Protein AF-A0A5K1GB66-F1 (afdb_monomer_lite)

Sequence (53 aa):
LFHDYKLSSGRERVSLADGSFTSVVGKGSLSLLNNFLVHDALHVPHLPLNLLS

Organism: NCBI:txid210225

Foldseek 3Di:
DFDAKDADPQPDWDQFQVRDIFTFGIWGWDDDPNPDIDHTDTDTPPDDPGHDD

InterPro domains:
  IPR054722 Retrovirus-related Pol polyprotein from transposon TNT 1-94-like, beta-barrel domain [PF22936] (1-53)

Radius of gyration: 12.21 Å; chains: 1; bounding box: 35×16×24 Å

pLDDT: mean 86.26, std 9.38, range [56.78, 95.31]

Structure (mmCIF, N/CA/C/O backbone):
data_AF-A0A5K1GB66-F1
#
_entry.id   AF-A0A5K1GB66-F1
#
loop_
_atom_site.group_PDB
_atom_site.id
_atom_site.type_symbol
_atom_site.label_atom_id
_atom_site.label_alt_id
_atom_site.label_comp_id
_atom_site.label_asym_id
_atom_site.label_entity_id
_atom_site.label_seq_id
_atom_site.pdbx_PDB_ins_code
_atom_site.Cartn_x
_atom_site.Cartn_y
_atom_site.Cartn_z
_atom_site.occupancy
_atom_site.B_iso_or_equiv
_atom_site.auth_seq_id
_atom_site.auth_comp_id
_atom_site.auth_asym_id
_atom_site.auth_atom_id
_atom_site.pdbx_PDB_model_num
ATOM 1 N N . LEU A 1 1 ? -13.541 -6.802 -5.396 1.00 80.00 1 LEU A N 1
ATOM 2 C CA . LEU A 1 1 ? -13.171 -6.104 -6.649 1.00 80.00 1 LEU A CA 1
ATOM 3 C C . LEU A 1 1 ? -13.157 -4.604 -6.357 1.00 80.00 1 LEU A C 1
ATOM 5 O O . LEU A 1 1 ? -13.925 -4.189 -5.495 1.00 80.00 1 LEU A O 1
ATOM 9 N N . PHE A 1 2 ? -12.289 -3.818 -6.995 1.00 89.56 2 PHE A N 1
ATOM 10 C CA . PHE A 1 2 ? -12.309 -2.355 -6.859 1.00 89.56 2 PHE A CA 1
ATOM 11 C C . PHE A 1 2 ? -13.494 -1.753 -7.630 1.00 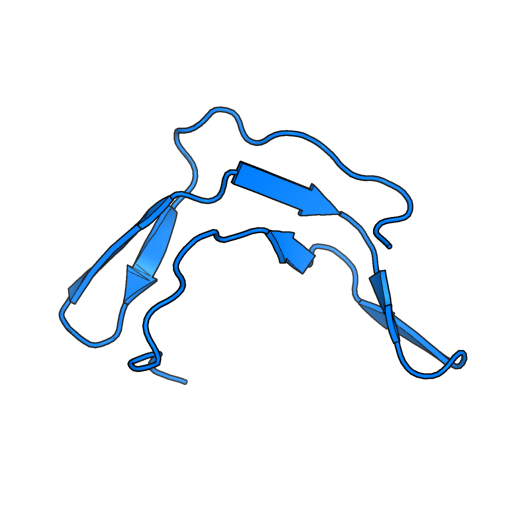89.56 2 PHE A C 1
ATOM 13 O O . PHE A 1 2 ? -13.810 -2.245 -8.711 1.00 89.56 2 PHE A O 1
ATOM 20 N N . HIS A 1 3 ? -14.106 -0.690 -7.102 1.00 87.75 3 HIS A N 1
ATOM 21 C CA . HIS A 1 3 ? -15.198 0.034 -7.774 1.00 87.75 3 HIS A CA 1
ATOM 22 C C . HIS A 1 3 ? -14.677 1.107 -8.740 1.00 87.75 3 HIS A C 1
ATOM 24 O O . HIS A 1 3 ? -15.128 1.179 -9.876 1.00 87.75 3 HIS A O 1
ATOM 30 N N . ASP A 1 4 ? -13.664 1.872 -8.321 1.00 92.75 4 ASP A N 1
ATOM 31 C CA . ASP A 1 4 ? -13.121 3.017 -9.070 1.00 92.75 4 ASP A CA 1
ATOM 32 C C . ASP A 1 4 ? -11.616 2.854 -9.3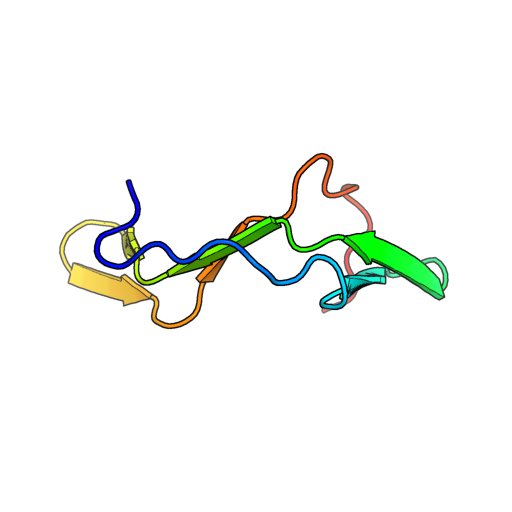12 1.00 92.75 4 ASP A C 1
ATOM 34 O O . ASP A 1 4 ? -10.798 3.683 -8.906 1.00 92.75 4 ASP A O 1
ATOM 38 N N . TYR A 1 5 ? -11.229 1.720 -9.898 1.00 95.25 5 TYR A N 1
ATOM 39 C CA . TYR A 1 5 ? -9.818 1.404 -10.096 1.00 95.25 5 TYR A CA 1
ATOM 40 C C . TYR A 1 5 ? -9.167 2.329 -11.123 1.00 95.25 5 TYR A C 1
ATOM 42 O O . TYR A 1 5 ? -9.633 2.462 -12.255 1.00 95.25 5 TYR A O 1
ATOM 50 N N . LYS A 1 6 ? -8.033 2.913 -10.745 1.00 94.94 6 LYS A N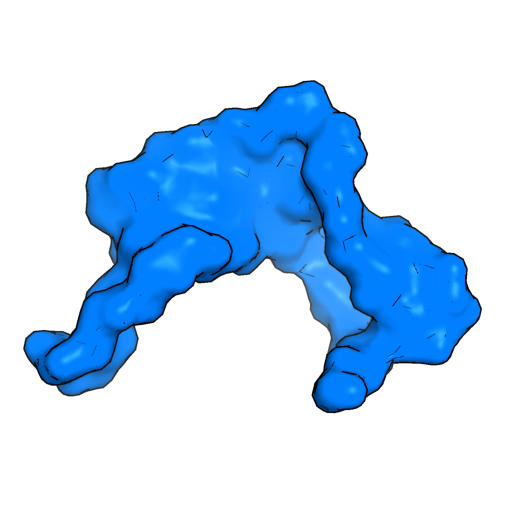 1
ATOM 51 C CA . LYS A 1 6 ? -7.163 3.688 -11.624 1.00 94.94 6 LYS A CA 1
ATOM 52 C C . LYS A 1 6 ? -5.773 3.080 -11.6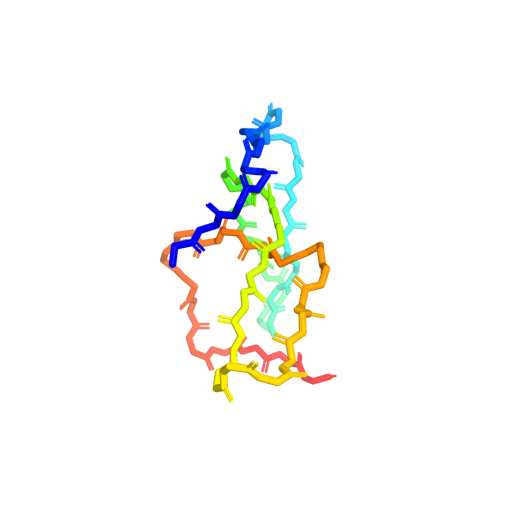14 1.00 94.94 6 LYS A C 1
ATOM 54 O O . LYS A 1 6 ? -5.211 2.817 -10.549 1.00 94.94 6 LYS A O 1
ATOM 59 N N . LEU A 1 7 ? -5.222 2.881 -12.807 1.00 94.31 7 LEU A N 1
ATOM 60 C CA . LEU A 1 7 ? -3.826 2.499 -12.967 1.00 94.31 7 LEU A CA 1
ATOM 61 C C . LEU A 1 7 ? -2.928 3.626 -12.458 1.00 94.31 7 LEU A C 1
ATOM 63 O O . LEU A 1 7 ? -3.189 4.805 -12.701 1.00 94.31 7 LEU A O 1
ATOM 67 N N . SER A 1 8 ? -1.880 3.243 -11.741 1.00 90.81 8 SER A N 1
ATOM 68 C CA . SER A 1 8 ? -0.844 4.169 -11.300 1.00 90.81 8 SER A CA 1
ATOM 69 C C . SER A 1 8 ? 0.038 4.562 -12.486 1.00 90.81 8 SER A C 1
ATOM 71 O O . SER A 1 8 ? 0.203 3.810 -13.447 1.00 90.81 8 SER A O 1
ATOM 73 N N . SER A 1 9 ? 0.648 5.743 -12.396 1.00 89.19 9 SER A N 1
ATOM 74 C CA . SER A 1 9 ? 1.625 6.234 -13.374 1.00 89.19 9 SER A CA 1
ATOM 75 C C . SER A 1 9 ? 2.946 5.444 -13.388 1.00 89.19 9 SER A C 1
ATOM 77 O O . SER A 1 9 ? 3.845 5.764 -14.166 1.00 89.19 9 SER A O 1
ATOM 79 N N . GLY A 1 10 ? 3.100 4.459 -12.493 1.00 83.25 10 GLY A N 1
ATOM 80 C CA . GLY A 1 10 ? 4.330 3.694 -12.275 1.00 83.25 10 GLY A CA 1
ATOM 81 C C . GLY A 1 10 ? 5.387 4.443 -11.459 1.00 83.25 10 GLY A C 1
ATOM 82 O O . GLY A 1 10 ? 6.463 3.909 -11.202 1.00 83.25 10 GLY A O 1
ATOM 83 N N . ARG A 1 11 ? 5.107 5.686 -11.045 1.00 87.44 11 ARG A N 1
ATOM 84 C CA . ARG A 1 11 ? 5.993 6.481 -10.178 1.00 87.44 11 ARG A CA 1
ATOM 85 C C . ARG A 1 11 ? 5.680 6.291 -8.700 1.00 87.44 11 ARG A C 1
ATOM 87 O O . ARG A 1 11 ? 6.566 6.502 -7.870 1.00 87.44 11 ARG A O 1
ATOM 94 N N . GLU A 1 12 ? 4.440 5.926 -8.384 1.00 91.44 12 GLU A N 1
ATOM 95 C CA . GLU A 1 12 ? 3.988 5.672 -7.021 1.00 91.44 12 GLU A CA 1
ATOM 96 C C . GLU A 1 12 ? 4.586 4.371 -6.470 1.00 91.44 12 GLU A C 1
ATOM 98 O O . GLU A 1 12 ? 4.607 3.330 -7.130 1.00 91.44 12 GLU A O 1
ATOM 103 N N . ARG A 1 13 ? 5.098 4.440 -5.241 1.00 91.00 13 ARG A N 1
ATOM 104 C CA . ARG A 1 13 ? 5.785 3.336 -4.561 1.00 91.00 13 ARG A CA 1
ATOM 105 C C . ARG A 1 13 ? 5.488 3.388 -3.073 1.00 91.00 13 ARG A C 1
ATOM 107 O O . ARG A 1 13 ? 5.211 4.458 -2.537 1.00 91.00 13 ARG A O 1
ATOM 114 N N . VAL A 1 14 ? 5.597 2.239 -2.422 1.00 88.62 14 VAL A N 1
ATOM 115 C CA . 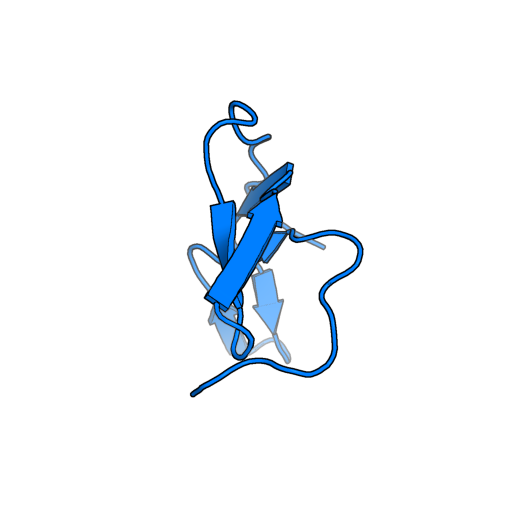VAL A 1 14 ? 5.464 2.096 -0.972 1.00 88.62 14 VAL A CA 1
ATOM 116 C C . VAL A 1 14 ? 6.817 1.691 -0.403 1.00 88.62 14 VAL A C 1
ATOM 118 O O . VAL A 1 14 ? 7.464 0.794 -0.948 1.00 88.62 14 VAL A O 1
ATOM 121 N N . SER A 1 15 ? 7.248 2.367 0.661 1.00 88.69 15 SER A N 1
ATOM 122 C CA . SER A 1 15 ? 8.440 1.990 1.425 1.00 88.69 15 SER A CA 1
ATOM 123 C C . SER A 1 15 ? 8.157 0.746 2.261 1.00 88.69 15 SER A C 1
ATOM 125 O O . SER A 1 15 ? 7.091 0.624 2.862 1.00 88.69 15 SER A O 1
ATOM 127 N N . LEU A 1 16 ? 9.119 -0.163 2.312 1.00 85.56 16 LEU A N 1
ATOM 128 C CA . LEU A 1 16 ? 9.047 -1.417 3.052 1.00 85.56 16 LEU A CA 1
ATOM 129 C C . LEU A 1 16 ? 9.884 -1.349 4.333 1.00 85.56 16 LEU A C 1
ATOM 131 O O . LEU A 1 16 ? 10.689 -0.434 4.519 1.00 85.56 16 LEU A O 1
ATOM 135 N N . ALA A 1 17 ? 9.695 -2.329 5.223 1.00 84.38 17 ALA A N 1
ATOM 136 C CA . ALA A 1 17 ? 10.376 -2.374 6.517 1.00 84.38 17 ALA A CA 1
ATOM 137 C C . ALA A 1 17 ? 11.898 -2.410 6.426 1.00 84.38 17 ALA A C 1
ATOM 139 O O . ALA A 1 17 ? 12.605 -1.863 7.267 1.00 84.38 17 ALA A O 1
ATOM 140 N N . ASP A 1 18 ? 12.386 -3.091 5.400 1.00 84.25 18 ASP A N 1
ATOM 141 C CA . ASP A 1 18 ? 13.800 -3.277 5.107 1.00 84.25 18 ASP A CA 1
ATOM 142 C C . ASP A 1 18 ? 14.431 -2.052 4.420 1.00 84.25 18 ASP A C 1
ATOM 144 O O . ASP A 1 18 ? 15.583 -2.104 3.995 1.00 84.25 18 ASP A O 1
ATOM 148 N N . GLY A 1 19 ? 13.681 -0.950 4.297 1.00 86.69 19 GLY A N 1
ATOM 149 C CA . GLY A 1 19 ? 14.104 0.274 3.622 1.00 86.69 19 GLY A CA 1
ATOM 150 C C . GLY A 1 19 ? 14.031 0.205 2.095 1.00 86.69 19 GLY A C 1
ATOM 151 O O . GLY A 1 19 ? 14.353 1.191 1.430 1.00 86.69 19 GLY A O 1
ATOM 152 N N . SER A 1 20 ? 13.610 -0.925 1.522 1.00 86.94 20 SER A N 1
ATOM 153 C CA . SER A 1 20 ? 13.373 -1.048 0.085 1.00 86.94 20 SER A CA 1
ATOM 154 C C . SER A 1 20 ? 12.023 -0.440 -0.322 1.00 86.94 20 SER A C 1
ATOM 156 O O . SER A 1 20 ? 11.266 0.074 0.504 1.00 86.94 20 SER A O 1
ATOM 158 N N . PHE A 1 21 ? 11.718 -0.467 -1.621 1.00 87.50 21 PHE A N 1
ATOM 159 C CA . PHE A 1 21 ? 10.465 0.052 -2.167 1.00 87.50 21 PHE A CA 1
ATOM 160 C C . PHE A 1 21 ? 9.813 -0.972 -3.085 1.00 87.50 21 PHE A C 1
ATOM 162 O O . PHE A 1 21 ? 10.496 -1.655 -3.847 1.00 87.50 21 PHE A O 1
ATOM 169 N N . THR A 1 22 ? 8.484 -0.996 -3.089 1.00 89.19 22 THR A N 1
ATOM 170 C CA . THR A 1 22 ? 7.693 -1.743 -4.073 1.00 89.19 22 THR A CA 1
ATOM 171 C C . THR A 1 22 ? 6.762 -0.816 -4.847 1.00 89.19 22 THR A C 1
ATOM 173 O O . THR A 1 22 ? 6.326 0.219 -4.339 1.00 89.19 22 THR A O 1
ATOM 176 N N . SER A 1 23 ? 6.493 -1.160 -6.104 1.00 91.56 23 SER A N 1
ATOM 177 C CA . SER A 1 23 ? 5.705 -0.323 -7.013 1.00 91.56 23 SER A CA 1
ATOM 178 C C . SER A 1 23 ? 4.213 -0.465 -6.735 1.00 91.56 23 SER A C 1
ATOM 180 O O . SER A 1 23 ? 3.709 -1.570 -6.556 1.00 91.56 23 SER A O 1
ATOM 182 N N . VAL A 1 24 ? 3.484 0.646 -6.764 1.00 93.50 24 VAL A N 1
ATOM 183 C CA . VAL A 1 24 ? 2.018 0.635 -6.800 1.00 93.50 24 VAL A CA 1
ATOM 184 C C . VAL A 1 24 ? 1.594 0.515 -8.260 1.00 93.50 24 VAL A C 1
ATOM 186 O O . VAL A 1 24 ? 2.062 1.279 -9.096 1.00 93.50 24 VAL A O 1
ATOM 189 N N . VAL A 1 25 ? 0.700 -0.420 -8.590 1.00 94.19 25 VAL A N 1
ATOM 190 C CA . VAL A 1 25 ? 0.188 -0.564 -9.972 1.00 94.19 25 VAL A CA 1
ATOM 191 C C . VAL A 1 25 ? -1.189 0.051 -10.162 1.00 94.19 25 VAL A C 1
ATOM 193 O O . VAL A 1 25 ? -1.595 0.343 -11.283 1.00 94.19 25 VAL A O 1
ATOM 196 N N . GLY A 1 26 ? -1.899 0.329 -9.073 1.00 94.94 26 GLY A N 1
ATOM 197 C CA . GLY A 1 26 ? -3.088 1.164 -9.122 1.00 94.94 26 GLY A CA 1
ATOM 198 C C . GLY A 1 26 ? -3.721 1.378 -7.764 1.00 94.94 26 GLY A C 1
ATOM 199 O O . GLY A 1 26 ? -3.210 0.927 -6.741 1.00 94.94 26 GLY A O 1
ATOM 200 N N . LYS A 1 27 ? -4.841 2.087 -7.770 1.00 95.25 27 LYS A N 1
ATOM 201 C CA . LYS A 1 27 ? -5.554 2.520 -6.574 1.00 95.25 27 LYS A CA 1
ATOM 202 C C . LYS A 1 27 ? -7.050 2.541 -6.847 1.00 95.25 27 LYS A C 1
ATOM 204 O O . LYS A 1 27 ? -7.463 2.816 -7.970 1.00 95.25 27 LYS A O 1
ATOM 209 N N . GLY A 1 28 ? -7.866 2.278 -5.836 1.00 95.12 28 GLY A N 1
ATOM 210 C CA . GLY A 1 28 ? -9.312 2.435 -5.951 1.00 95.12 28 GLY A CA 1
ATOM 211 C C . GLY A 1 28 ? -10.031 2.216 -4.631 1.00 95.12 28 GLY A C 1
ATOM 212 O O . GLY A 1 28 ? -9.410 1.965 -3.602 1.00 95.12 28 GLY A O 1
ATOM 213 N N . SER A 1 29 ? -11.357 2.273 -4.677 1.00 95.31 29 SER A N 1
ATOM 214 C CA . SER A 1 29 ? -12.202 1.985 -3.517 1.00 95.31 29 SER A CA 1
ATOM 215 C C . SER A 1 29 ? -12.584 0.505 -3.463 1.00 95.31 29 SER A C 1
ATOM 217 O O . SER A 1 29 ? -12.958 -0.073 -4.489 1.00 95.31 29 SER A O 1
ATOM 219 N N . LEU A 1 30 ? -12.539 -0.105 -2.278 1.00 92.44 30 LEU A N 1
ATOM 220 C CA . LEU A 1 30 ? -12.915 -1.501 -2.057 1.00 92.44 30 LEU A CA 1
ATOM 221 C C . LEU A 1 30 ? -13.968 -1.605 -0.952 1.00 92.44 30 LEU A C 1
ATOM 223 O O . LEU A 1 30 ? -13.768 -1.090 0.145 1.00 92.44 30 LEU A O 1
ATOM 227 N N . SER A 1 31 ? -15.068 -2.304 -1.226 1.00 90.69 31 SER A N 1
ATOM 228 C CA . SER A 1 31 ? -16.025 -2.651 -0.174 1.00 90.69 31 SER A CA 1
ATOM 229 C C . SER A 1 31 ? -15.551 -3.903 0.555 1.00 90.69 31 SER A C 1
ATOM 231 O O . SER A 1 31 ? -15.293 -4.932 -0.073 1.00 90.69 31 SER A O 1
ATOM 233 N N . LEU A 1 32 ? -15.442 -3.815 1.877 1.00 85.69 32 LEU A N 1
ATOM 234 C CA . LEU A 1 32 ? -15.054 -4.900 2.766 1.00 85.69 32 LEU A CA 1
ATOM 235 C C . LEU A 1 32 ? -16.241 -5.277 3.660 1.00 85.69 32 LEU A C 1
ATOM 237 O O . LEU A 1 32 ? -16.870 -4.409 4.267 1.00 85.69 32 LEU A O 1
ATOM 241 N N . LEU A 1 33 ? -16.536 -6.579 3.754 1.00 79.75 33 LEU A N 1
ATOM 242 C CA . LEU A 1 33 ? -17.551 -7.137 4.665 1.00 79.75 33 LEU A CA 1
ATOM 243 C C . LEU A 1 33 ? -18.920 -6.424 4.581 1.00 79.75 33 LEU A C 1
ATOM 245 O O . LEU A 1 33 ? -19.596 -6.254 5.590 1.00 79.75 33 LEU A O 1
ATOM 249 N N . ASN A 1 34 ? -19.299 -5.980 3.377 1.00 74.12 34 ASN A N 1
ATOM 250 C CA . ASN A 1 34 ? -20.551 -5.295 3.008 1.00 74.12 34 ASN A CA 1
ATOM 251 C C . ASN A 1 34 ? -20.881 -3.972 3.724 1.00 74.12 34 ASN A C 1
ATOM 253 O O . ASN A 1 34 ? -21.823 -3.300 3.314 1.00 74.12 34 ASN A O 1
ATOM 257 N N . ASN A 1 35 ? -20.098 -3.562 4.722 1.00 86.38 35 ASN A N 1
ATOM 258 C CA . ASN A 1 35 ? -20.407 -2.401 5.563 1.00 86.38 35 ASN A CA 1
ATOM 259 C C . ASN A 1 35 ? -19.281 -1.362 5.577 1.00 86.38 35 ASN A C 1
ATOM 261 O O . ASN A 1 35 ? -19.486 -0.240 6.033 1.00 86.38 35 ASN A O 1
ATOM 265 N N . PHE A 1 36 ? -18.090 -1.728 5.101 1.00 88.69 36 PHE A N 1
ATOM 266 C CA . PHE A 1 36 ? -16.936 -0.842 5.088 1.00 88.69 36 PHE A CA 1
ATOM 267 C C . PHE A 1 36 ? -16.559 -0.498 3.661 1.00 88.69 36 PHE A C 1
ATOM 269 O O . PHE A 1 36 ? -16.380 -1.384 2.830 1.00 88.69 36 PHE A O 1
ATOM 276 N N . LEU A 1 37 ? -16.399 0.793 3.394 1.00 91.44 37 LEU A N 1
ATOM 277 C CA . LEU A 1 37 ? -15.816 1.283 2.158 1.00 91.44 37 LEU A CA 1
ATOM 278 C C . LEU A 1 37 ? -14.404 1.771 2.462 1.00 91.44 37 LEU A C 1
ATOM 280 O O . LEU A 1 37 ? -14.213 2.774 3.147 1.00 91.44 37 LEU A O 1
ATOM 284 N N . VAL A 1 38 ? -13.411 1.037 1.971 1.00 92.25 38 VAL A N 1
ATOM 285 C CA . VAL A 1 38 ? -12.015 1.455 2.035 1.00 92.25 38 VAL A CA 1
ATOM 286 C C . VAL A 1 38 ? -11.754 2.315 0.815 1.00 92.25 38 VAL A C 1
ATOM 288 O O . VAL A 1 38 ? -11.664 1.810 -0.306 1.00 92.25 38 VAL A O 1
ATOM 291 N N . HIS A 1 39 ? -11.661 3.618 1.035 1.00 93.31 39 HIS A N 1
ATOM 292 C CA . HIS A 1 39 ? -11.180 4.532 0.015 1.00 93.31 39 HIS A CA 1
ATOM 293 C C . HIS A 1 39 ? -9.680 4.368 -0.163 1.00 93.31 39 HIS A C 1
ATOM 295 O O . HIS A 1 39 ? -8.963 4.002 0.768 1.00 93.31 39 HIS A O 1
ATOM 301 N N . ASP A 1 40 ? -9.211 4.686 -1.365 1.00 91.44 40 ASP A N 1
ATOM 302 C CA . ASP A 1 40 ? -7.791 4.860 -1.618 1.00 91.44 40 ASP A CA 1
ATOM 303 C C . ASP A 1 40 ? -6.911 3.614 -1.397 1.00 91.44 40 ASP A C 1
ATOM 305 O O . ASP A 1 40 ? -5.695 3.726 -1.243 1.00 91.44 40 ASP A O 1
ATOM 309 N N . ALA A 1 41 ? -7.502 2.420 -1.469 1.00 93.00 41 ALA A N 1
ATOM 310 C CA . ALA A 1 41 ? -6.787 1.159 -1.342 1.00 93.00 41 ALA A CA 1
ATOM 311 C C . ALA A 1 41 ? -5.797 0.961 -2.502 1.00 93.00 41 ALA A C 1
ATOM 313 O O . ALA A 1 41 ? -6.140 1.110 -3.679 1.00 93.00 41 ALA A O 1
ATOM 314 N N . LEU A 1 42 ? -4.556 0.613 -2.153 1.00 93.12 42 LEU A N 1
ATOM 315 C CA . LEU A 1 42 ? -3.453 0.437 -3.092 1.00 93.12 42 LEU A CA 1
ATOM 316 C C . LEU A 1 42 ? -3.385 -1.008 -3.584 1.00 93.12 42 LEU A C 1
ATOM 318 O O . LEU A 1 42 ? -3.377 -1.955 -2.801 1.00 93.12 42 LEU A O 1
ATOM 322 N N . HIS A 1 43 ? -3.270 -1.173 -4.896 1.00 92.31 43 HIS A N 1
ATOM 323 C CA . HIS A 1 43 ? -2.886 -2.432 -5.509 1.00 92.31 43 HIS A CA 1
ATOM 324 C C . HIS A 1 43 ? -1.361 -2.456 -5.641 1.00 92.31 43 HIS A C 1
ATOM 326 O O . HIS A 1 43 ? -0.787 -1.740 -6.466 1.00 92.31 43 HIS A O 1
ATOM 332 N N . VAL A 1 44 ? -0.717 -3.277 -4.813 1.00 91.50 44 VAL A N 1
ATOM 333 C CA . VAL A 1 44 ? 0.738 -3.453 -4.772 1.00 91.50 44 VAL A CA 1
ATOM 334 C C . VAL A 1 44 ? 1.054 -4.923 -5.056 1.00 91.50 44 VAL A C 1
ATOM 336 O O . VAL A 1 44 ? 0.818 -5.770 -4.191 1.00 91.50 44 VAL A O 1
ATOM 339 N N . PRO A 1 45 ? 1.515 -5.272 -6.268 1.00 83.69 45 PRO A N 1
ATOM 340 C CA . PRO A 1 45 ? 1.849 -6.646 -6.596 1.00 83.69 45 PRO A CA 1
ATOM 341 C C . PRO A 1 45 ? 3.104 -7.061 -5.827 1.00 83.69 45 PRO A C 1
ATOM 343 O O . PRO A 1 45 ? 4.001 -6.253 -5.596 1.00 83.69 45 PRO A O 1
ATOM 346 N N . HIS A 1 46 ? 3.172 -8.340 -5.452 1.00 79.31 46 HIS A N 1
ATOM 347 C CA . HIS A 1 46 ? 4.348 -8.932 -4.807 1.00 79.31 46 HIS A CA 1
ATOM 348 C C . HIS A 1 46 ? 4.735 -8.213 -3.502 1.00 79.31 46 HIS A C 1
ATOM 350 O O . HIS A 1 46 ? 5.913 -8.016 -3.222 1.00 79.31 46 HIS A O 1
ATOM 356 N N . LEU A 1 47 ? 3.735 -7.803 -2.714 1.00 78.00 47 LEU A N 1
ATOM 357 C CA . LEU A 1 47 ? 3.924 -7.162 -1.415 1.00 78.00 47 LEU A CA 1
ATOM 358 C C . LEU A 1 47 ? 4.635 -8.135 -0.452 1.00 78.00 47 LEU A C 1
ATOM 360 O O . LEU A 1 47 ? 4.037 -9.150 -0.083 1.00 78.00 47 LEU A O 1
ATOM 364 N N . PRO A 1 48 ? 5.898 -7.881 -0.060 1.00 72.12 48 PRO A N 1
ATOM 365 C CA . PRO A 1 48 ? 6.589 -8.759 0.871 1.00 72.12 48 PRO A CA 1
ATOM 366 C C . PRO A 1 48 ? 5.964 -8.634 2.265 1.00 72.12 48 PRO A C 1
ATOM 368 O O . PRO A 1 48 ? 5.519 -7.560 2.664 1.00 72.12 48 PRO A O 1
ATOM 371 N N . LEU A 1 49 ? 5.962 -9.733 3.026 1.00 68.75 49 LEU A N 1
ATOM 372 C CA . LEU A 1 49 ? 5.345 -9.829 4.361 1.00 68.75 49 LEU A CA 1
ATOM 373 C C . LEU A 1 49 ? 6.007 -8.934 5.434 1.00 68.75 49 LEU A C 1
ATOM 375 O O . LEU A 1 49 ? 5.551 -8.903 6.573 1.00 68.75 49 LEU A O 1
ATOM 379 N N . ASN A 1 50 ? 7.053 -8.187 5.076 1.00 66.69 50 ASN A N 1
ATOM 380 C CA . ASN A 1 50 ? 7.823 -7.325 5.967 1.00 66.69 50 ASN A CA 1
ATOM 381 C C . ASN A 1 50 ? 7.354 -5.866 5.844 1.00 66.69 50 ASN A C 1
ATOM 383 O O . ASN A 1 50 ? 8.096 -5.002 5.377 1.00 66.69 50 ASN A O 1
ATOM 387 N N . LEU A 1 51 ? 6.106 -5.588 6.217 1.00 62.34 51 LEU A N 1
ATOM 388 C CA . LEU A 1 51 ? 5.601 -4.215 6.317 1.00 62.34 51 LEU A CA 1
ATOM 389 C C . LEU A 1 51 ? 5.833 -3.686 7.734 1.00 62.34 51 LEU A C 1
ATOM 391 O O . LEU A 1 51 ? 5.557 -4.390 8.703 1.00 62.34 51 LEU A O 1
ATOM 395 N N . LEU A 1 52 ? 6.333 -2.454 7.857 1.00 58.69 52 LEU A N 1
ATOM 396 C CA . LEU A 1 52 ? 6.288 -1.728 9.130 1.00 58.69 52 LEU A CA 1
ATOM 397 C C . LEU A 1 52 ? 4.912 -1.084 9.280 1.00 58.69 52 LEU A C 1
ATOM 399 O O . LEU A 1 52 ? 4.335 -0.619 8.295 1.00 58.69 52 LEU A O 1
ATOM 403 N N . SER A 1 53 ? 4.411 -1.102 10.515 1.00 56.78 53 SER A N 1
ATOM 404 C CA . SER A 1 53 ? 3.172 -0.43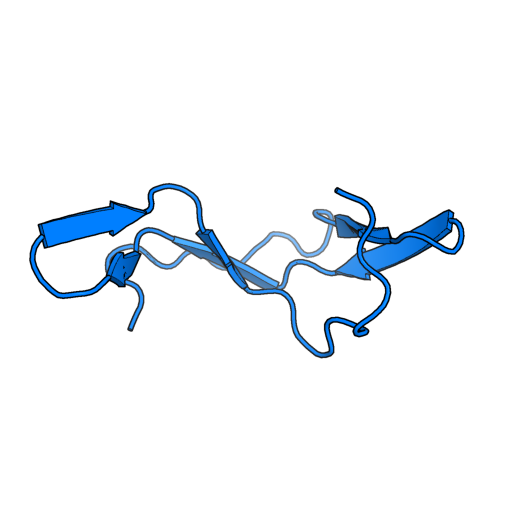7 10.922 1.00 56.78 53 SER A CA 1
ATOM 405 C C . SER A 1 53 ? 3.367 1.056 11.141 1.00 56.78 53 SER A C 1
ATOM 407 O O . SER A 1 53 ? 4.491 1.465 11.504 1.00 56.78 53 SER A O 1
#

Secondary structure (DSSP, 8-state):
-BSS-EE--S--EEE-TTS-EEE--EEEEEEETTTEEEEEEEE-TT--S----